Protein AF-A0A7K2Z5M2-F1 (afdb_monomer)

Sequence (139 aa):
MSHDTLDSPDFESGPSDEQDDDTPPGGSVLLFKQRESVDPDAETRTDPDPIENDDVDTVPVPVDPPGRERPTWNESVRGEQRRDVLPSWLRSREALREQARWVFDHYRHVFAFHAVRTPVYAGTLAVRSPLGAVRLVGR

Structure (mmCIF, N/CA/C/O backbone):
data_AF-A0A7K2Z5M2-F1
#
_entry.id   AF-A0A7K2Z5M2-F1
#
loop_
_atom_site.group_PDB
_atom_site.id
_atom_site.type_symbol
_atom_site.label_atom_id
_atom_site.label_alt_id
_atom_site.label_comp_id
_atom_site.label_asym_id
_atom_site.label_entity_id
_atom_site.label_seq_id
_atom_site.pdbx_PDB_ins_code
_atom_site.Cartn_x
_atom_site.Cartn_y
_atom_site.Cartn_z
_atom_site.occupancy
_atom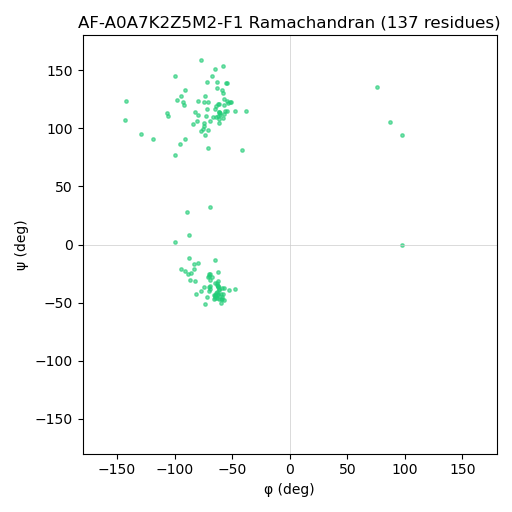_site.B_iso_or_equiv
_atom_site.auth_seq_id
_atom_site.auth_comp_id
_atom_site.auth_asym_id
_atom_site.auth_atom_id
_atom_site.pdbx_PDB_model_num
ATOM 1 N N . MET A 1 1 ? 62.192 2.610 44.977 1.00 40.16 1 MET A N 1
ATOM 2 C CA . MET A 1 1 ? 61.448 2.622 43.704 1.00 40.16 1 MET A CA 1
ATOM 3 C C . MET A 1 1 ? 60.025 3.001 44.044 1.00 40.16 1 MET A C 1
ATOM 5 O O . MET A 1 1 ? 59.295 2.184 44.584 1.00 40.16 1 MET A O 1
ATOM 9 N N . SER A 1 2 ? 59.730 4.285 43.874 1.00 48.00 2 SER A N 1
ATOM 10 C CA . SER A 1 2 ? 58.438 4.914 44.133 1.00 48.00 2 SER A CA 1
ATOM 11 C C . SER A 1 2 ? 57.620 4.864 42.845 1.00 48.00 2 SER A C 1
ATOM 13 O O . SER A 1 2 ? 58.161 5.206 41.799 1.00 48.00 2 SER A O 1
ATOM 15 N N . HIS A 1 3 ? 56.361 4.448 42.923 1.00 45.72 3 HIS A N 1
ATOM 16 C CA . HIS A 1 3 ? 55.355 4.686 41.886 1.00 45.72 3 HIS A CA 1
ATOM 17 C C . HIS A 1 3 ? 54.143 5.277 42.620 1.00 45.72 3 HIS A C 1
ATOM 19 O O . HIS A 1 3 ? 53.586 4.611 43.485 1.00 45.72 3 HIS A O 1
ATOM 25 N N . ASP A 1 4 ? 54.019 6.598 42.667 1.00 47.78 4 ASP A N 1
ATOM 26 C CA . ASP A 1 4 ? 53.426 7.520 41.684 1.00 47.78 4 ASP A CA 1
ATOM 27 C C . ASP A 1 4 ? 51.914 7.669 41.913 1.00 47.78 4 ASP A C 1
ATOM 29 O O . ASP A 1 4 ? 51.121 6.762 41.668 1.00 47.78 4 ASP A O 1
ATOM 33 N N . THR A 1 5 ? 51.575 8.830 42.467 1.00 51.78 5 THR A N 1
ATOM 34 C CA . THR A 1 5 ? 50.242 9.341 42.775 1.00 51.78 5 THR A CA 1
ATOM 35 C C . THR A 1 5 ? 49.948 10.411 41.731 1.00 51.78 5 THR A C 1
ATOM 37 O O . THR A 1 5 ? 50.569 11.469 41.786 1.00 51.78 5 THR A O 1
ATOM 40 N N . LEU A 1 6 ? 49.007 10.161 40.818 1.00 50.66 6 LEU A N 1
ATOM 41 C CA . LEU A 1 6 ? 48.405 11.158 39.920 1.00 50.66 6 LEU A CA 1
ATOM 42 C C . LEU A 1 6 ? 46.920 10.783 39.767 1.00 50.66 6 LEU A C 1
ATOM 44 O O . LEU A 1 6 ? 46.603 9.659 39.393 1.00 50.66 6 LEU A O 1
ATOM 48 N N . ASP A 1 7 ? 46.014 11.546 40.375 1.00 42.75 7 ASP A N 1
ATOM 49 C CA . ASP A 1 7 ? 45.348 12.744 39.827 1.00 42.75 7 ASP A CA 1
ATOM 50 C C . ASP A 1 7 ? 43.967 12.351 39.264 1.00 42.75 7 ASP A C 1
ATOM 52 O O . ASP A 1 7 ? 43.837 11.820 38.164 1.00 42.75 7 ASP A O 1
ATOM 56 N N . SER A 1 8 ? 42.935 12.495 40.101 1.00 46.34 8 SER A N 1
ATOM 57 C CA . SER A 1 8 ? 41.530 12.303 39.720 1.00 46.34 8 SER A CA 1
ATOM 58 C C . SER A 1 8 ? 40.960 13.660 39.311 1.00 46.34 8 SER A C 1
ATOM 60 O O . SER A 1 8 ? 41.006 14.567 40.138 1.00 46.34 8 SER A O 1
ATOM 62 N N . PRO A 1 9 ? 40.419 13.833 38.093 1.00 46.78 9 PRO A N 1
ATOM 63 C CA . PRO A 1 9 ? 39.778 15.088 37.735 1.00 46.78 9 PRO A CA 1
ATOM 64 C C . PRO A 1 9 ? 38.411 15.210 38.420 1.00 46.78 9 PRO A C 1
ATOM 66 O O . PRO A 1 9 ? 37.528 14.366 38.246 1.00 46.78 9 PRO A O 1
ATOM 69 N N . ASP A 1 10 ? 38.267 16.288 39.187 1.00 51.50 10 ASP A N 1
ATOM 70 C CA . ASP A 1 10 ? 37.031 16.774 39.791 1.00 51.50 10 ASP A CA 1
ATOM 71 C C . ASP A 1 10 ? 35.967 17.034 38.710 1.00 51.50 10 ASP A C 1
ATOM 73 O O . ASP A 1 10 ? 36.100 17.944 37.889 1.00 51.50 10 ASP A O 1
ATOM 77 N N . PHE A 1 11 ? 34.894 16.237 38.695 1.00 43.81 11 PHE A N 1
ATOM 78 C CA . PHE A 1 11 ? 33.725 16.518 37.861 1.00 43.81 11 PHE A CA 1
ATOM 79 C C . PHE A 1 11 ? 32.808 17.501 38.594 1.00 43.81 11 PHE A C 1
ATOM 81 O O . PHE A 1 11 ? 32.112 17.157 39.547 1.00 43.81 11 PHE A O 1
ATOM 88 N N . GLU A 1 12 ? 32.862 18.746 38.140 1.00 45.78 12 GLU A N 1
ATOM 89 C CA . GLU A 1 12 ? 32.060 19.881 38.581 1.00 45.78 12 GLU A CA 1
ATOM 90 C C . GLU A 1 12 ? 30.559 19.619 38.332 1.00 45.78 12 GLU A C 1
ATOM 92 O O . GLU A 1 12 ? 30.126 19.379 37.202 1.00 45.78 12 GLU A O 1
ATOM 97 N N . SER A 1 13 ? 29.750 19.648 39.395 1.00 53.47 13 SER A N 1
ATOM 98 C CA . SER A 1 13 ? 28.289 19.530 39.322 1.00 53.47 13 SER A CA 1
ATOM 99 C C . SER A 1 13 ? 27.672 20.797 38.717 1.00 53.47 13 SER A C 1
ATOM 101 O O . SER A 1 13 ? 27.481 21.795 39.414 1.00 53.47 13 SER A O 1
ATOM 103 N N . GLY A 1 14 ? 27.355 20.756 37.421 1.00 43.56 14 GLY A N 1
ATOM 104 C CA . GLY A 1 14 ? 26.533 21.755 36.728 1.00 43.56 14 GLY A CA 1
ATOM 105 C C . GLY A 1 14 ? 25.029 21.598 37.021 1.00 43.56 14 GLY A C 1
ATOM 106 O O . GLY A 1 14 ? 24.603 20.526 37.454 1.00 43.56 14 GLY A O 1
ATOM 107 N N . PRO A 1 15 ? 24.228 22.663 36.832 1.00 45.38 15 PRO A N 1
ATOM 108 C CA . PRO A 1 15 ? 22.886 22.789 37.396 1.00 45.38 15 PRO A CA 1
ATOM 109 C C . PRO A 1 15 ? 21.872 21.806 36.800 1.00 45.38 15 PRO A C 1
ATOM 111 O O . PRO A 1 15 ? 21.893 21.483 35.617 1.00 45.38 15 PRO A O 1
ATOM 114 N N . SER A 1 16 ? 20.967 21.368 37.672 1.00 55.16 16 SER A N 1
ATOM 115 C CA . SER A 1 16 ? 19.767 20.590 37.389 1.00 55.16 16 SER A CA 1
ATOM 116 C C . SER A 1 16 ? 18.810 21.361 36.477 1.00 55.16 16 SER A C 1
ATOM 118 O O . SER A 1 16 ? 18.112 22.257 36.954 1.00 55.16 16 SER A O 1
ATOM 120 N N . ASP A 1 17 ? 18.761 20.981 35.202 1.00 47.00 17 ASP A N 1
ATOM 121 C CA . ASP A 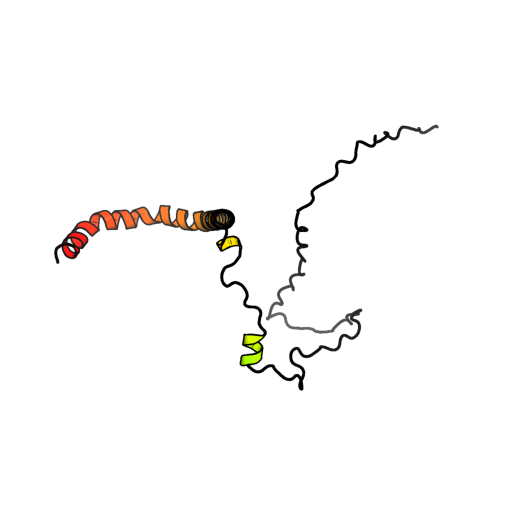1 17 ? 17.641 21.307 34.322 1.00 47.00 17 ASP A CA 1
ATOM 122 C C . ASP A 1 17 ? 16.619 20.167 34.375 1.00 47.00 17 ASP A C 1
ATOM 124 O O . ASP A 1 17 ? 16.905 18.997 34.114 1.00 47.00 17 ASP A O 1
ATOM 128 N N . GLU A 1 18 ? 15.426 20.549 34.799 1.00 48.12 18 GLU A N 1
ATOM 129 C CA . GLU A 1 18 ? 14.243 19.729 34.986 1.00 48.12 18 GLU A CA 1
ATOM 130 C C . GLU A 1 18 ? 13.314 19.900 33.768 1.00 48.12 18 GLU A C 1
ATOM 132 O O . GLU A 1 18 ? 13.192 21.015 33.262 1.00 48.12 18 GLU A O 1
ATOM 137 N N . GLN A 1 19 ? 12.626 18.809 33.382 1.00 49.56 19 GLN A N 1
ATOM 138 C CA . GLN A 1 19 ? 11.483 18.706 32.438 1.00 49.56 19 GLN A CA 1
ATOM 139 C C . GLN A 1 19 ? 11.799 18.809 30.925 1.00 49.56 19 GLN A C 1
ATOM 141 O O . GLN A 1 19 ? 12.580 19.643 30.492 1.00 49.56 19 GLN A O 1
ATOM 146 N N . ASP A 1 20 ? 11.268 17.981 30.016 1.00 44.75 20 ASP A N 1
ATOM 147 C CA . ASP A 1 20 ? 10.090 17.101 30.005 1.00 44.75 20 ASP A CA 1
ATOM 148 C C . ASP A 1 20 ? 10.418 15.792 29.255 1.00 44.75 20 ASP A C 1
ATOM 150 O O . ASP A 1 20 ? 10.803 15.823 28.084 1.00 44.75 20 ASP A O 1
ATOM 154 N N . ASP A 1 21 ? 10.237 14.636 29.900 1.00 50.19 21 ASP A N 1
ATOM 155 C CA . ASP A 1 21 ? 10.354 13.315 29.263 1.00 50.19 21 ASP A CA 1
ATOM 156 C C . ASP A 1 21 ? 8.958 12.768 28.931 1.00 50.19 21 ASP A C 1
ATOM 158 O O . ASP A 1 21 ? 8.413 11.914 29.627 1.00 50.19 21 ASP A O 1
ATOM 162 N N . ASP A 1 22 ? 8.363 13.296 27.860 1.00 56.06 22 ASP A N 1
ATOM 163 C CA . ASP A 1 22 ? 7.131 12.772 27.246 1.00 56.06 22 ASP A CA 1
ATOM 164 C C . ASP A 1 22 ? 7.454 11.700 26.174 1.00 56.06 22 ASP A C 1
ATOM 166 O O . ASP A 1 22 ? 6.726 11.502 25.195 1.00 56.06 22 ASP A O 1
ATOM 170 N N . THR A 1 23 ? 8.579 10.989 26.331 1.00 58.72 23 THR A N 1
ATOM 171 C CA . THR A 1 23 ? 8.945 9.853 25.480 1.00 58.72 23 THR A CA 1
ATOM 172 C C . THR A 1 23 ? 8.211 8.607 25.984 1.00 58.72 23 THR A C 1
ATOM 174 O O . THR A 1 23 ? 8.510 8.127 27.079 1.00 58.72 23 THR A O 1
ATOM 177 N N . PRO A 1 24 ? 7.269 8.008 25.225 1.00 59.12 24 PRO A N 1
ATOM 178 C CA . PRO A 1 24 ? 6.735 6.706 25.603 1.00 59.12 24 PRO A CA 1
ATOM 179 C C . PRO A 1 24 ? 7.911 5.723 25.693 1.00 59.12 24 PRO A C 1
ATOM 181 O O . PRO A 1 24 ? 8.720 5.684 24.760 1.00 59.12 24 PRO A O 1
ATOM 184 N N . PRO A 1 25 ? 8.044 4.952 26.791 1.00 58.09 25 PRO A N 1
ATOM 185 C CA . PRO A 1 25 ? 9.212 4.115 27.009 1.00 58.09 25 PRO A CA 1
ATOM 186 C C . PRO A 1 25 ? 9.411 3.217 25.794 1.00 58.09 25 PRO A C 1
ATOM 188 O O . PRO A 1 25 ? 8.503 2.479 25.398 1.00 58.09 25 PRO A O 1
ATOM 191 N N . GLY A 1 26 ? 10.591 3.341 25.178 1.00 54.12 26 GLY A N 1
ATOM 192 C CA . GLY A 1 26 ? 10.994 2.547 24.028 1.00 54.12 26 GLY A CA 1
ATOM 193 C C . GLY A 1 26 ? 10.698 1.081 24.311 1.00 54.12 26 GLY A C 1
ATOM 194 O O . GLY A 1 26 ? 11.234 0.502 25.256 1.00 54.12 26 GLY A O 1
ATOM 195 N N . GLY A 1 27 ? 9.773 0.509 23.539 1.00 66.44 27 GLY A N 1
ATOM 196 C CA . GLY A 1 27 ? 9.312 -0.855 23.745 1.00 66.44 27 GLY A CA 1
ATOM 197 C C . GLY A 1 27 ? 10.491 -1.823 23.746 1.00 66.44 27 GLY A C 1
ATOM 198 O O . GLY A 1 27 ? 11.261 -1.881 22.789 1.00 66.44 27 GLY A O 1
ATOM 199 N N . SER A 1 28 ? 10.622 -2.588 24.828 1.00 62.47 28 SER A N 1
ATOM 200 C CA . SER A 1 28 ? 11.554 -3.709 24.918 1.00 62.47 28 SER A CA 1
ATOM 201 C C . SER A 1 28 ? 11.177 -4.754 23.866 1.00 62.47 28 SER A C 1
ATOM 203 O O . SER A 1 28 ? 10.126 -5.395 23.954 1.00 62.47 28 SER A O 1
ATOM 205 N N . VAL A 1 29 ? 12.018 -4.904 22.840 1.00 69.31 29 VAL A N 1
ATOM 206 C CA . VAL A 1 29 ? 11.873 -5.975 21.852 1.00 69.31 29 VAL A CA 1
ATOM 207 C C . VAL A 1 29 ? 12.338 -7.266 22.512 1.00 69.31 29 VAL A C 1
ATOM 209 O O . VAL A 1 29 ? 13.535 -7.536 22.607 1.00 69.31 29 VAL A O 1
ATOM 212 N N . LEU A 1 30 ? 11.382 -8.066 22.983 1.00 74.62 30 LEU A N 1
ATOM 213 C CA . LEU A 1 30 ? 11.665 -9.411 23.469 1.00 74.62 30 LEU A CA 1
ATOM 214 C C . LEU A 1 30 ? 12.124 -10.267 22.286 1.00 74.62 30 LEU A C 1
ATOM 216 O O . LEU A 1 30 ? 11.348 -10.586 21.383 1.00 74.62 30 LEU A O 1
ATOM 220 N N . LEU A 1 31 ? 13.410 -10.616 22.285 1.00 65.75 31 LEU A N 1
ATOM 221 C CA . LEU A 1 31 ? 13.988 -11.509 21.295 1.00 65.75 31 LEU A CA 1
ATOM 222 C C . LEU A 1 31 ? 13.518 -12.934 21.608 1.00 65.75 31 LEU A C 1
ATOM 224 O O . LEU A 1 31 ? 14.097 -13.632 22.441 1.00 65.75 31 LEU A O 1
ATOM 228 N N . PHE A 1 32 ? 12.435 -13.369 20.970 1.00 66.44 32 PHE A N 1
ATOM 229 C CA . PHE A 1 32 ? 12.029 -14.766 21.045 1.00 66.44 32 PHE A CA 1
ATOM 230 C C . PHE A 1 32 ? 13.141 -15.616 20.431 1.00 66.44 32 PHE A C 1
ATOM 232 O O . PHE A 1 32 ? 13.491 -15.430 19.263 1.00 66.44 32 PHE A O 1
ATOM 239 N N . LYS A 1 33 ? 13.712 -16.539 21.216 1.00 67.12 33 LYS A N 1
ATOM 240 C CA . LYS A 1 33 ? 14.680 -17.513 20.706 1.00 67.12 33 LYS A CA 1
ATOM 241 C C . LYS A 1 33 ? 13.985 -18.297 19.598 1.00 67.12 33 LYS A C 1
ATOM 243 O O . LYS A 1 33 ? 13.056 -19.060 19.861 1.00 67.12 33 LYS A O 1
ATOM 248 N N . GLN A 1 34 ? 14.403 -18.047 18.360 1.00 59.62 34 GLN A N 1
ATOM 249 C CA . GLN A 1 34 ? 13.916 -18.758 17.191 1.00 59.62 34 GLN A CA 1
ATOM 250 C C . GLN A 1 34 ? 14.122 -20.248 17.463 1.00 59.62 34 GLN A C 1
ATOM 252 O O . GLN A 1 34 ? 15.255 -20.687 17.660 1.00 59.62 34 GLN A O 1
ATOM 257 N N . ARG A 1 35 ? 13.023 -21.009 17.568 1.00 60.25 35 ARG A N 1
ATOM 258 C CA . ARG A 1 35 ? 13.118 -22.469 17.605 1.00 60.25 35 ARG A CA 1
ATOM 259 C C . ARG A 1 35 ? 13.848 -22.870 16.335 1.00 60.25 35 ARG A C 1
ATOM 261 O O . ARG A 1 35 ? 13.406 -22.519 15.241 1.00 60.25 35 ARG A O 1
ATOM 268 N N . GLU A 1 36 ? 14.984 -23.528 16.513 1.00 65.00 36 GLU A N 1
ATOM 269 C CA . GLU A 1 36 ? 15.718 -24.146 15.424 1.00 65.00 36 GLU A CA 1
ATOM 270 C C . GLU A 1 36 ? 14.726 -25.029 14.666 1.00 65.00 36 GLU A C 1
ATOM 272 O O . GLU A 1 36 ? 13.989 -25.814 15.270 1.00 65.00 36 GLU A O 1
ATOM 277 N N . SER A 1 37 ? 14.578 -24.773 13.367 1.00 56.16 37 SER A N 1
ATOM 278 C CA . SER A 1 37 ? 13.628 -25.499 12.535 1.00 56.16 37 SER A CA 1
ATOM 279 C C . SER A 1 37 ? 14.007 -26.973 12.569 1.00 56.16 37 SER A C 1
ATOM 281 O O . SER A 1 37 ? 15.076 -27.337 12.086 1.00 56.16 37 SER A O 1
ATOM 283 N N . VAL A 1 38 ? 13.144 -27.795 13.160 1.00 58.75 38 VAL A N 1
ATOM 284 C CA . VAL A 1 38 ? 13.299 -29.248 13.165 1.00 58.75 38 VAL A CA 1
ATOM 285 C C . VAL A 1 38 ? 13.201 -29.724 11.718 1.00 58.75 38 VAL A C 1
ATOM 287 O O . VAL A 1 38 ? 12.183 -29.494 11.064 1.00 58.75 38 VAL A O 1
ATOM 290 N N . ASP A 1 39 ? 14.272 -30.342 11.225 1.00 63.75 39 ASP A N 1
ATOM 291 C CA . ASP A 1 39 ? 14.275 -31.056 9.951 1.00 63.75 39 ASP A CA 1
ATOM 292 C C . ASP A 1 39 ? 13.327 -32.265 10.082 1.00 63.75 39 ASP A C 1
ATOM 294 O O . ASP A 1 39 ? 13.562 -33.120 10.942 1.00 63.75 39 ASP A O 1
ATOM 298 N N . PRO A 1 40 ? 12.227 -32.333 9.309 1.00 58.00 40 PRO A N 1
ATOM 299 C CA . PRO A 1 40 ? 11.247 -33.411 9.427 1.00 58.00 40 PRO A CA 1
ATOM 300 C C . PRO A 1 40 ? 11.806 -34.792 9.054 1.00 58.00 40 PRO A C 1
ATOM 302 O O . PRO A 1 40 ? 11.167 -35.789 9.386 1.00 58.00 40 PRO A O 1
ATOM 305 N N . ASP A 1 41 ? 12.981 -34.856 8.417 1.00 55.91 41 ASP A N 1
ATOM 306 C CA . ASP A 1 41 ? 13.620 -36.104 7.989 1.00 55.91 41 ASP A CA 1
ATOM 307 C C . ASP A 1 41 ? 14.733 -36.576 8.951 1.00 55.91 41 ASP A C 1
ATOM 309 O O . ASP A 1 41 ? 15.377 -37.603 8.719 1.00 55.91 41 ASP A O 1
ATOM 313 N N . ALA A 1 42 ? 14.971 -35.859 10.058 1.00 59.53 42 ALA A N 1
ATOM 314 C CA . ALA A 1 42 ? 15.946 -36.261 11.066 1.00 59.53 42 ALA A CA 1
ATOM 315 C C . ALA A 1 42 ? 15.413 -37.437 11.907 1.00 59.53 42 ALA A C 1
ATOM 317 O O . ALA A 1 42 ? 14.600 -37.270 12.821 1.00 59.53 42 ALA A O 1
ATOM 318 N N . GLU A 1 43 ? 15.896 -38.648 11.611 1.00 52.28 43 GLU A N 1
ATOM 319 C CA . GLU A 1 43 ? 15.574 -39.851 12.378 1.00 52.28 43 GLU A CA 1
ATOM 320 C C . GLU A 1 43 ? 15.936 -39.669 13.860 1.00 52.28 43 GLU A C 1
ATOM 322 O O . GLU A 1 43 ? 17.089 -39.497 14.264 1.00 52.28 43 GLU A O 1
ATOM 327 N N . THR A 1 44 ? 14.892 -39.682 14.678 1.00 49.91 44 THR A N 1
ATOM 328 C CA . THR A 1 44 ? 14.929 -39.395 16.104 1.00 49.91 44 THR A CA 1
ATOM 329 C C . THR A 1 44 ? 15.548 -40.567 16.867 1.00 49.91 44 THR A C 1
ATOM 331 O O . THR A 1 44 ? 14.896 -41.584 17.098 1.00 49.91 44 THR A O 1
ATOM 334 N N . ARG A 1 45 ? 16.798 -40.423 17.319 1.00 52.06 45 ARG A N 1
ATOM 335 C CA . ARG A 1 45 ? 17.330 -41.225 18.430 1.00 52.06 45 ARG A CA 1
ATOM 336 C C . ARG A 1 45 ? 17.164 -40.430 19.721 1.00 52.06 45 ARG A C 1
ATOM 338 O O . ARG A 1 45 ? 18.056 -39.693 20.122 1.00 52.06 45 ARG A O 1
ATOM 345 N N . THR A 1 46 ? 15.994 -40.559 20.337 1.00 45.75 46 THR A N 1
ATOM 346 C CA . THR A 1 46 ? 15.711 -39.995 21.659 1.00 45.75 46 THR A CA 1
ATOM 347 C C . THR A 1 46 ? 16.291 -40.914 22.724 1.00 45.75 46 THR A C 1
ATOM 349 O O . THR A 1 46 ? 15.731 -41.971 22.994 1.00 45.75 46 THR A O 1
ATOM 352 N N . ASP A 1 47 ? 17.392 -40.498 23.338 1.00 55.28 47 ASP A N 1
ATOM 353 C CA . ASP A 1 47 ? 17.533 -40.673 24.781 1.00 55.28 47 ASP A CA 1
ATOM 354 C C . ASP A 1 47 ? 17.344 -39.267 25.366 1.00 55.28 47 ASP A C 1
ATOM 356 O O . ASP A 1 47 ? 18.110 -38.368 25.008 1.00 55.28 47 ASP A O 1
ATOM 360 N N . PRO A 1 48 ? 16.267 -38.993 26.120 1.00 56.88 48 PRO A N 1
ATOM 361 C CA . PRO A 1 48 ? 16.061 -37.672 26.675 1.00 56.88 48 PRO A CA 1
ATOM 362 C C . PRO A 1 48 ? 16.946 -37.531 27.914 1.00 56.88 48 PRO A C 1
ATOM 364 O O . PRO A 1 48 ? 16.689 -38.161 28.941 1.00 56.88 48 PRO A O 1
ATOM 367 N N . ASP A 1 49 ? 17.970 -36.681 27.827 1.00 55.88 49 ASP A N 1
ATOM 368 C CA . ASP A 1 49 ? 18.619 -36.144 29.021 1.00 55.88 49 ASP A CA 1
ATOM 369 C C . ASP A 1 49 ? 17.550 -35.471 29.909 1.00 55.88 49 ASP A C 1
ATOM 371 O O . ASP A 1 49 ? 16.659 -34.791 29.379 1.00 55.88 49 ASP A O 1
ATOM 375 N N . PRO A 1 50 ? 17.592 -35.638 31.245 1.00 55.38 50 PRO A N 1
ATOM 376 C CA . PRO A 1 50 ? 16.641 -34.988 32.133 1.00 55.38 50 PRO A CA 1
ATOM 377 C C . PRO A 1 50 ? 16.820 -33.473 32.038 1.00 55.38 50 PRO A C 1
ATOM 379 O O . PRO A 1 50 ? 17.824 -32.917 32.481 1.00 55.38 50 PRO A O 1
ATOM 382 N N . ILE A 1 51 ? 15.839 -32.802 31.442 1.00 58.09 51 ILE A N 1
ATOM 383 C CA . ILE A 1 51 ? 15.722 -31.351 31.505 1.00 58.09 51 ILE A CA 1
ATOM 384 C C . ILE A 1 51 ? 15.343 -31.024 32.950 1.00 58.09 51 ILE A C 1
ATOM 386 O O . ILE A 1 51 ? 14.218 -31.289 33.375 1.00 58.09 51 ILE A O 1
ATOM 390 N N . GLU A 1 52 ? 16.292 -30.485 33.714 1.00 54.03 52 GLU A N 1
ATOM 391 C CA . GLU A 1 52 ? 16.021 -29.847 35.001 1.00 54.03 52 GLU A CA 1
ATOM 392 C C . GLU A 1 52 ? 15.298 -28.528 34.709 1.00 54.03 52 GLU A C 1
ATOM 394 O O . GLU A 1 52 ? 15.889 -27.464 34.537 1.00 54.03 52 GLU A O 1
ATOM 399 N N . ASN A 1 53 ? 13.987 -28.644 34.519 1.00 53.31 53 ASN A N 1
ATOM 400 C CA . ASN A 1 53 ? 13.082 -27.517 34.530 1.00 53.31 53 ASN A CA 1
ATOM 401 C C . ASN A 1 53 ? 12.956 -27.058 35.986 1.00 53.31 53 ASN A C 1
ATOM 403 O O . ASN A 1 53 ? 12.269 -27.706 36.772 1.00 53.31 53 ASN A O 1
ATOM 407 N N . ASP A 1 54 ? 13.499 -25.886 36.312 1.00 54.00 54 ASP A N 1
ATOM 408 C CA . ASP A 1 54 ? 13.014 -25.056 37.431 1.00 54.00 54 ASP A CA 1
ATOM 409 C C . ASP A 1 54 ? 11.612 -24.470 37.115 1.00 54.00 54 ASP A C 1
ATOM 411 O O . ASP A 1 54 ? 11.240 -23.370 37.534 1.00 54.00 54 ASP A O 1
ATOM 415 N N . ASP A 1 55 ? 10.803 -25.213 36.353 1.00 58.28 55 ASP A N 1
ATOM 416 C CA . ASP A 1 55 ? 9.397 -24.934 36.151 1.00 58.28 55 ASP A CA 1
ATOM 417 C C . ASP A 1 55 ? 8.692 -25.393 37.418 1.00 58.28 55 ASP A C 1
ATOM 419 O O . ASP A 1 55 ? 8.389 -26.570 37.607 1.00 58.28 55 ASP A O 1
ATOM 423 N N . VAL A 1 56 ? 8.426 -24.435 38.301 1.00 61.53 56 VAL A N 1
ATOM 424 C CA . VAL A 1 56 ? 7.349 -24.534 39.286 1.00 61.53 56 VAL A CA 1
ATOM 425 C C . VAL A 1 56 ? 6.174 -25.220 38.593 1.00 61.53 56 VAL A C 1
ATOM 427 O O . VAL A 1 56 ? 5.673 -24.649 37.623 1.00 61.53 56 VAL A O 1
ATOM 430 N N . ASP A 1 57 ? 5.806 -26.427 39.048 1.00 58.16 57 ASP A N 1
ATOM 431 C CA . ASP A 1 57 ? 4.770 -27.318 38.501 1.00 58.16 57 ASP A CA 1
ATOM 432 C C . ASP A 1 57 ? 3.508 -26.541 38.087 1.00 58.16 57 ASP A C 1
ATOM 434 O O . ASP A 1 57 ? 2.517 -26.433 38.817 1.00 58.16 57 ASP A O 1
ATOM 438 N N . THR A 1 58 ? 3.540 -25.944 36.899 1.00 69.56 58 THR A N 1
ATOM 439 C CA . THR A 1 58 ? 2.455 -25.115 36.401 1.00 69.56 58 THR A CA 1
ATOM 440 C C . THR A 1 58 ? 1.569 -26.059 35.634 1.00 69.56 58 THR A C 1
ATOM 442 O O . THR A 1 58 ? 1.767 -26.326 34.449 1.00 69.56 58 THR A O 1
ATOM 445 N N . VAL A 1 59 ? 0.600 -26.615 36.357 1.00 80.44 59 VAL A N 1
ATOM 446 C CA . VAL A 1 59 ? -0.454 -27.437 35.773 1.00 80.44 59 VAL A CA 1
ATOM 447 C C . VAL A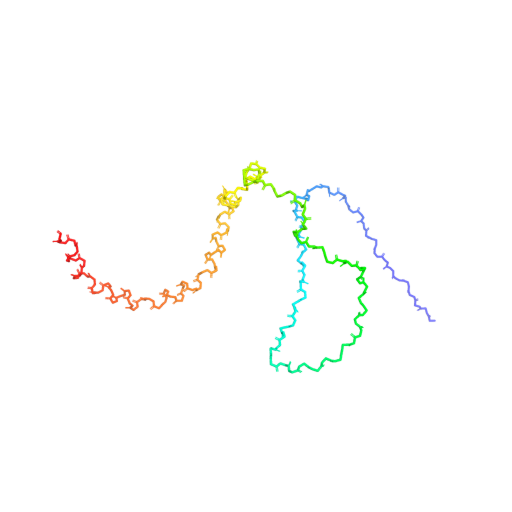 1 59 ? -1.066 -26.656 34.599 1.00 80.44 59 VAL A C 1
ATOM 449 O O . VAL A 1 59 ? -1.525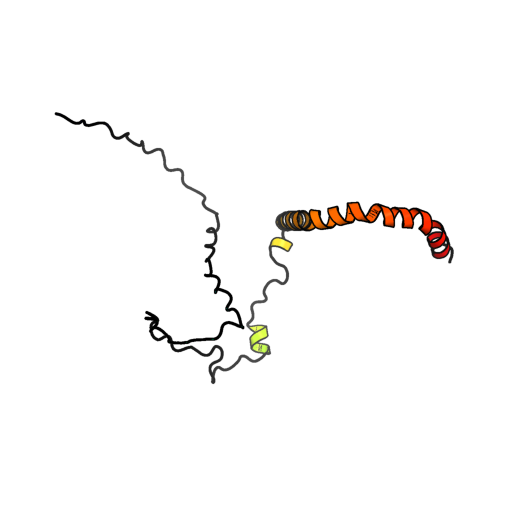 -25.527 34.804 1.00 80.44 59 VAL A O 1
ATOM 452 N N . PRO A 1 60 ? -1.074 -27.205 33.369 1.00 77.12 60 PRO A N 1
ATOM 453 C CA . PRO A 1 60 ? -1.603 -26.505 32.207 1.00 77.12 60 PRO A CA 1
ATOM 454 C C . PRO A 1 60 ? -3.088 -26.199 32.418 1.00 77.12 60 PRO A C 1
ATOM 456 O O . PRO A 1 60 ? -3.921 -27.101 32.509 1.00 77.12 60 PRO A O 1
ATOM 459 N N . VAL A 1 61 ? -3.421 -24.911 32.513 1.00 84.25 61 VAL A N 1
ATOM 460 C CA . VAL A 1 61 ? -4.797 -24.442 32.699 1.00 84.25 61 VAL A CA 1
ATOM 461 C C . VAL A 1 61 ? -5.527 -24.476 31.351 1.00 84.25 61 VAL A C 1
ATOM 463 O O . VAL A 1 61 ? -5.076 -23.825 30.404 1.00 84.25 61 VAL A O 1
ATOM 466 N N . PRO A 1 62 ? -6.666 -25.184 31.230 1.00 83.88 62 PRO A N 1
ATOM 467 C CA . PRO A 1 62 ? -7.486 -25.137 30.024 1.00 83.88 62 PRO A CA 1
ATOM 468 C C . PRO A 1 62 ? -7.962 -23.708 29.727 1.00 83.88 62 PRO A C 1
ATOM 470 O O . PRO A 1 62 ? -8.488 -23.034 30.613 1.00 83.88 62 PRO A O 1
ATOM 473 N N . VAL A 1 63 ? -7.823 -23.263 28.472 1.00 83.69 63 VAL A N 1
ATOM 474 C CA . VAL A 1 63 ? -8.290 -21.936 28.010 1.00 83.69 63 VAL A CA 1
ATOM 475 C C . VAL A 1 63 ? -9.800 -21.778 28.232 1.00 83.69 63 VAL A C 1
ATOM 477 O O . VAL A 1 63 ? -10.256 -20.721 28.669 1.00 83.69 63 VAL A O 1
ATOM 480 N N . ASP A 1 64 ? -10.542 -22.868 28.022 1.00 82.38 64 ASP A N 1
ATOM 481 C CA . ASP A 1 64 ?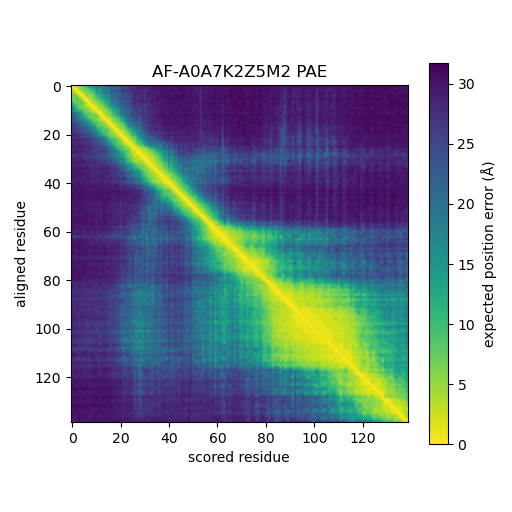 -11.980 -22.979 28.261 1.00 82.38 64 ASP A CA 1
AT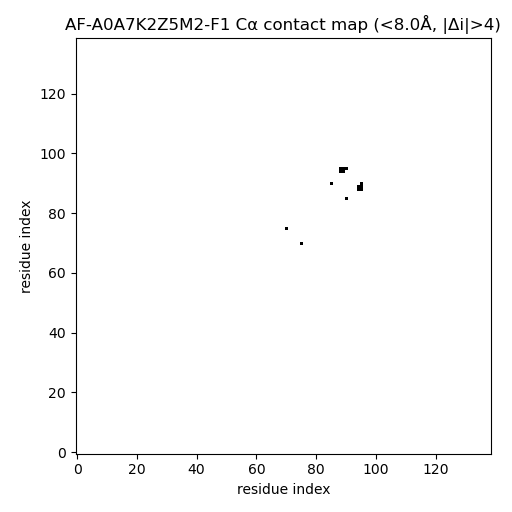OM 482 C C . ASP A 1 64 ? -12.259 -24.071 29.316 1.00 82.38 64 ASP A C 1
ATOM 484 O O . ASP A 1 64 ? -12.407 -25.247 28.970 1.00 82.38 64 ASP A O 1
ATOM 488 N N . PRO A 1 65 ? -12.313 -23.727 30.618 1.00 83.44 65 PRO A N 1
ATOM 489 C CA . PRO A 1 65 ? -12.665 -24.684 31.659 1.00 83.44 65 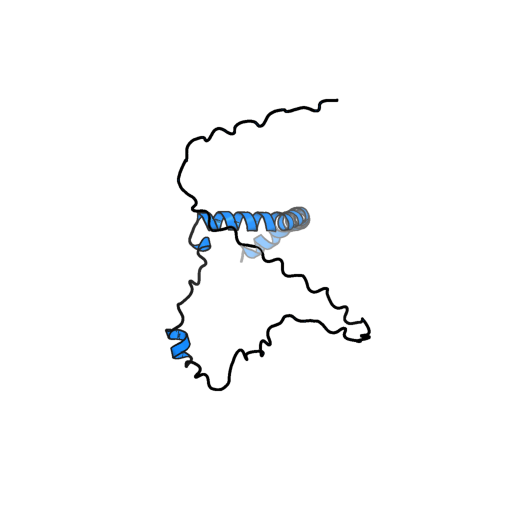PRO A CA 1
ATOM 490 C C . PRO A 1 65 ? -14.167 -25.026 31.605 1.00 83.44 65 PRO A C 1
ATOM 492 O O . PRO A 1 65 ? -15.000 -24.130 31.414 1.00 83.44 65 PRO A O 1
ATOM 495 N N . PRO A 1 66 ? -14.551 -26.300 31.805 1.00 79.94 66 PRO A N 1
ATOM 496 C CA . PRO A 1 66 ? -15.956 -26.689 31.871 1.00 79.94 66 PRO A CA 1
ATOM 497 C C . PRO A 1 66 ? -16.636 -26.017 33.075 1.00 79.94 66 PRO A C 1
ATOM 499 O O . PRO A 1 66 ? -16.085 -25.995 34.172 1.00 79.94 66 PRO A O 1
ATOM 502 N N . GLY A 1 67 ? -17.836 -25.465 32.874 1.00 78.62 67 GLY A N 1
ATOM 503 C CA . GLY A 1 67 ? -18.624 -24.831 33.940 1.00 78.62 67 GLY A CA 1
ATOM 504 C C . GLY A 1 67 ? -18.515 -23.306 34.037 1.00 78.62 67 GLY A C 1
ATOM 505 O O . GLY A 1 67 ? -19.208 -22.718 34.863 1.00 78.62 67 GLY A O 1
ATOM 506 N N . ARG A 1 68 ? -17.724 -22.633 33.187 1.00 74.56 68 ARG A N 1
ATOM 507 C CA . ARG A 1 68 ? -17.905 -21.184 32.988 1.00 74.56 68 ARG A CA 1
ATOM 508 C C . ARG A 1 68 ? -19.193 -20.937 32.211 1.00 74.56 68 ARG A C 1
ATOM 510 O O . ARG A 1 68 ? -19.343 -21.417 31.087 1.00 74.56 68 ARG A O 1
ATOM 517 N N . GLU A 1 69 ? -20.093 -20.150 32.789 1.00 77.88 69 GLU A N 1
ATOM 518 C CA . GLU A 1 69 ? -21.216 -19.574 32.055 1.00 77.88 69 GLU A CA 1
ATOM 519 C C . GLU A 1 69 ? -20.649 -18.701 30.930 1.00 77.88 69 GLU A C 1
ATOM 521 O O . GLU A 1 69 ? -19.987 -17.689 31.171 1.00 77.88 69 GLU A O 1
ATOM 526 N N . ARG A 1 70 ? -20.835 -19.139 29.680 1.00 74.06 70 ARG A N 1
ATOM 527 C CA . ARG A 1 70 ? -20.497 -18.312 28.524 1.00 74.06 70 ARG A CA 1
ATOM 528 C C . ARG A 1 70 ? -21.555 -17.214 28.423 1.00 74.06 70 ARG A C 1
ATOM 530 O O . ARG A 1 70 ? -22.738 -17.560 28.381 1.00 74.06 70 ARG A O 1
ATOM 537 N N . PRO A 1 71 ? -21.160 -15.933 28.337 1.00 79.69 71 PRO A N 1
ATOM 538 C CA . PRO A 1 71 ? -22.113 -14.875 28.056 1.00 79.69 71 PRO A CA 1
ATOM 539 C C . PRO A 1 71 ? -22.868 -15.213 26.772 1.00 79.69 71 PRO A C 1
ATOM 541 O O . PRO A 1 71 ? -22.299 -15.719 25.798 1.00 79.69 71 PRO A O 1
ATOM 544 N N . THR A 1 72 ? -24.171 -14.960 26.781 1.00 82.06 72 THR A N 1
ATOM 545 C CA . THR A 1 72 ? -24.985 -15.061 25.571 1.00 82.06 72 THR A CA 1
ATOM 546 C C . THR A 1 72 ? -24.421 -14.117 24.508 1.00 82.06 72 THR A C 1
ATOM 548 O O . THR A 1 72 ? -23.835 -13.086 24.834 1.00 82.06 72 THR A O 1
ATOM 551 N N . TRP A 1 73 ? -24.632 -14.411 23.219 1.00 77.94 73 TRP A N 1
ATOM 552 C CA . TRP A 1 73 ? -24.173 -13.537 22.124 1.00 77.94 73 TRP A CA 1
ATOM 553 C C . TRP A 1 73 ? -24.531 -12.056 22.355 1.00 77.94 73 TRP A C 1
ATOM 555 O O . TRP A 1 73 ? -23.736 -11.157 22.092 1.00 77.94 73 TRP A O 1
ATOM 565 N N . ASN A 1 74 ? -25.717 -11.803 22.915 1.00 80.62 74 ASN A N 1
ATOM 566 C CA . ASN A 1 74 ? -26.191 -10.459 23.228 1.00 80.62 74 ASN A CA 1
ATOM 567 C C . ASN A 1 74 ? -25.421 -9.803 24.387 1.00 80.62 74 ASN A C 1
ATOM 569 O O . ASN A 1 74 ? -25.188 -8.598 24.341 1.00 80.62 74 ASN A O 1
ATOM 573 N N . GLU A 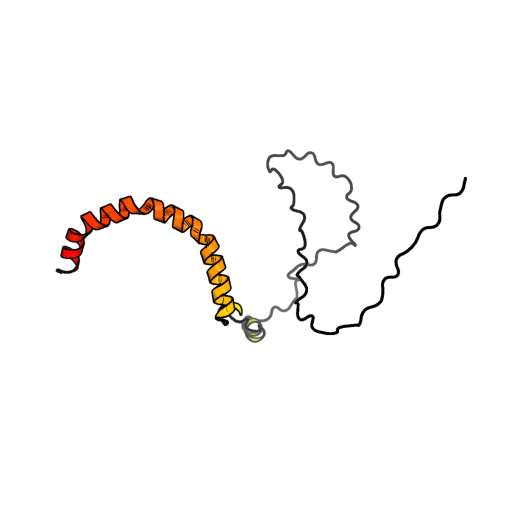1 75 ? -25.030 -10.564 25.410 1.00 80.88 75 GLU A N 1
ATOM 574 C CA . GLU A 1 75 ? -24.191 -10.088 26.518 1.00 80.88 75 GLU A CA 1
ATOM 575 C C . GLU A 1 75 ? -22.760 -9.822 26.055 1.00 80.88 75 GLU A C 1
ATOM 577 O O . GLU A 1 75 ? -22.205 -8.782 26.401 1.00 80.88 75 GLU A O 1
ATOM 582 N N . SER A 1 76 ? -22.205 -10.680 25.191 1.00 74.81 76 SER A N 1
ATOM 583 C CA . SER A 1 76 ? -20.901 -10.448 24.563 1.00 74.81 76 SER A CA 1
ATOM 584 C C . SER A 1 76 ? -20.903 -9.150 23.753 1.00 74.81 76 SER A C 1
ATOM 586 O O . SER A 1 76 ? -20.069 -8.284 23.972 1.00 74.81 76 SER A O 1
ATOM 588 N N . VAL A 1 77 ? -21.891 -8.946 22.876 1.00 77.25 77 VAL A N 1
ATOM 589 C CA . VAL A 1 77 ? -21.953 -7.751 22.012 1.00 77.25 77 VAL A CA 1
ATOM 590 C C . VAL A 1 77 ? -22.248 -6.460 22.791 1.00 77.25 77 VAL A C 1
ATOM 592 O O . VAL A 1 77 ? -21.827 -5.383 22.366 1.00 77.25 77 VAL A O 1
ATOM 595 N N . ARG A 1 78 ? -22.986 -6.532 23.906 1.00 76.31 78 ARG A N 1
ATOM 596 C CA . ARG A 1 78 ? -23.300 -5.358 24.743 1.00 76.31 78 ARG A CA 1
ATOM 597 C C . ARG A 1 78 ? -22.176 -4.993 25.712 1.00 76.31 78 ARG A C 1
ATOM 599 O O . ARG A 1 78 ? -22.046 -3.814 26.029 1.00 76.31 78 ARG A O 1
ATOM 606 N N . GLY A 1 79 ? -21.413 -5.976 26.188 1.00 71.00 79 GLY A N 1
ATOM 607 C CA . GLY A 1 79 ? -20.284 -5.769 27.097 1.00 71.00 79 GLY A CA 1
ATOM 608 C C . GLY A 1 79 ? -18.982 -5.387 26.391 1.00 71.00 79 GLY A C 1
ATOM 609 O O . GLY A 1 79 ? -18.103 -4.797 27.016 1.00 71.00 79 GLY A O 1
ATOM 610 N N . GLU A 1 80 ? -18.855 -5.687 25.095 1.00 72.88 80 GLU A N 1
ATOM 611 C CA . GLU A 1 80 ? -17.647 -5.392 24.328 1.00 72.88 80 GLU A CA 1
ATOM 612 C C . GLU A 1 80 ? -17.514 -3.882 24.074 1.00 72.88 80 GLU A C 1
ATOM 614 O O . GLU A 1 80 ? -18.321 -3.266 23.366 1.00 72.88 80 GLU A O 1
ATOM 619 N N . GLN A 1 81 ? -16.459 -3.272 24.621 1.00 76.25 81 GLN A N 1
ATOM 620 C CA . GLN A 1 81 ? -16.070 -1.923 24.226 1.00 76.25 81 GLN A CA 1
ATOM 621 C C . GLN A 1 81 ? -15.715 -1.946 22.742 1.00 76.25 81 GLN A C 1
ATOM 623 O O . GLN A 1 81 ? -14.748 -2.581 22.318 1.00 76.25 81 GLN A O 1
ATOM 628 N N . ARG A 1 82 ? -16.523 -1.254 21.936 1.00 77.56 82 ARG A N 1
ATOM 629 C CA . ARG A 1 82 ? -16.300 -1.154 20.497 1.00 77.56 82 ARG A CA 1
ATOM 630 C C . ARG A 1 82 ? -14.959 -0.480 20.264 1.00 77.56 82 ARG A C 1
ATOM 632 O O . ARG A 1 82 ? -14.819 0.722 20.474 1.00 77.56 82 ARG A O 1
ATOM 639 N N . ARG A 1 83 ? -13.981 -1.268 19.822 1.00 79.69 83 ARG A N 1
ATOM 640 C CA . ARG A 1 83 ? -12.724 -0.724 19.327 1.00 79.69 83 ARG A CA 1
ATOM 641 C C . ARG A 1 83 ? -13.016 0.114 18.099 1.00 79.69 83 ARG A C 1
ATOM 643 O O . ARG A 1 83 ? -13.846 -0.238 17.259 1.00 79.69 83 ARG A O 1
ATOM 650 N N . ASP A 1 84 ? -12.318 1.230 18.021 1.00 84.56 84 ASP A N 1
ATOM 651 C CA . ASP A 1 84 ? -12.387 2.091 16.864 1.00 84.56 84 ASP A CA 1
ATOM 652 C C . ASP A 1 84 ? -12.010 1.320 15.598 1.00 84.56 84 ASP A C 1
ATOM 654 O O . ASP A 1 84 ? -10.943 0.717 15.511 1.00 84.56 84 ASP A O 1
ATOM 658 N N . VAL A 1 85 ? -12.907 1.350 14.607 1.00 86.81 85 VAL A N 1
ATOM 659 C CA . VAL A 1 85 ? -12.705 0.672 13.315 1.00 86.81 85 VAL A CA 1
ATOM 660 C C . VAL A 1 85 ? -11.532 1.291 12.559 1.00 86.81 85 VAL A C 1
ATOM 662 O O . VAL A 1 85 ? -10.820 0.609 11.826 1.00 86.81 85 VAL A O 1
ATOM 665 N N . LEU A 1 86 ? -11.340 2.601 12.734 1.00 89.25 86 LEU A N 1
ATOM 666 C CA . LEU A 1 86 ? -10.252 3.335 12.113 1.00 89.25 86 LEU A CA 1
ATOM 667 C C . LEU A 1 86 ? -9.106 3.476 13.114 1.00 89.25 86 LEU A C 1
ATOM 669 O O . LEU A 1 86 ? -9.319 4.036 14.193 1.00 89.25 86 LEU A O 1
ATOM 673 N N . PRO A 1 87 ? -7.891 3.034 12.759 1.00 87.38 87 PRO A N 1
ATOM 674 C CA . PRO A 1 87 ? -6.739 3.240 13.616 1.00 87.38 87 PRO A CA 1
ATOM 675 C C . PRO A 1 87 ? -6.432 4.740 13.747 1.00 87.38 87 PRO A C 1
ATOM 677 O O . PRO A 1 87 ? -6.708 5.535 12.844 1.00 87.38 87 PRO A O 1
ATOM 680 N N . SER A 1 88 ? -5.849 5.142 14.877 1.00 86.62 88 SER A N 1
ATOM 681 C CA . SER A 1 88 ? -5.584 6.551 15.213 1.00 86.62 88 SER A CA 1
ATOM 682 C C . SER A 1 88 ? -4.726 7.274 14.167 1.00 86.62 88 SER A C 1
ATOM 684 O O . SER A 1 88 ? -5.018 8.422 13.827 1.00 86.62 88 SER A O 1
ATOM 686 N N . TRP A 1 89 ? -3.737 6.591 13.581 1.00 86.94 89 TRP A N 1
ATOM 687 C CA . TRP A 1 89 ? -2.885 7.142 12.520 1.00 86.94 89 TRP A CA 1
ATOM 688 C C . TRP A 1 89 ? -3.661 7.508 11.247 1.00 86.94 89 TRP A C 1
ATOM 690 O O . TRP A 1 89 ? -3.240 8.386 10.503 1.00 86.94 89 TRP A O 1
ATOM 700 N N . LEU A 1 90 ? -4.824 6.892 11.010 1.00 90.62 90 LEU A N 1
ATOM 701 C CA . LEU A 1 90 ? -5.662 7.181 9.847 1.00 90.62 90 LEU A CA 1
ATOM 702 C C . LEU A 1 90 ? -6.563 8.408 10.065 1.00 90.62 90 LEU A C 1
ATOM 704 O O . LEU A 1 90 ? -7.076 8.984 9.107 1.00 90.62 90 LEU A O 1
ATOM 708 N N . ARG A 1 91 ? -6.751 8.832 11.322 1.00 90.44 91 ARG A N 1
ATOM 709 C CA . ARG A 1 91 ? -7.524 10.033 11.683 1.00 90.44 91 ARG A CA 1
ATOM 710 C C . ARG A 1 91 ? -6.689 11.310 11.633 1.00 90.44 91 ARG A C 1
ATOM 712 O O . ARG A 1 91 ? -7.248 12.389 11.450 1.00 90.44 91 ARG A O 1
ATOM 719 N N . SER A 1 92 ? -5.369 11.194 11.775 1.00 92.06 92 SER A N 1
ATOM 720 C CA . SER A 1 92 ? -4.435 12.313 11.655 1.00 92.06 92 SER A CA 1
ATOM 721 C C . SER A 1 92 ? -3.877 12.402 10.238 1.00 92.06 92 SER A C 1
ATOM 723 O O . SER A 1 92 ? -3.329 11.439 9.708 1.00 92.06 92 SER A O 1
ATOM 725 N N . ARG A 1 93 ? -3.966 13.589 9.626 1.00 92.69 93 ARG A N 1
ATOM 726 C CA . ARG A 1 93 ? -3.361 13.836 8.306 1.00 92.69 93 ARG A CA 1
ATOM 727 C C . ARG A 1 93 ? -1.843 13.688 8.333 1.00 92.69 93 ARG A C 1
ATOM 729 O O . ARG A 1 93 ? -1.271 13.306 7.318 1.00 92.69 93 ARG A O 1
ATOM 736 N N . GLU A 1 94 ? -1.213 14.002 9.459 1.00 92.69 94 GLU A N 1
ATOM 737 C CA . GLU A 1 94 ? 0.242 13.966 9.580 1.00 92.69 94 GLU A CA 1
ATOM 738 C C . GLU A 1 94 ? 0.748 12.525 9.646 1.00 92.69 94 GLU A C 1
ATOM 740 O O . GLU A 1 94 ? 1.535 12.110 8.798 1.00 92.69 94 GLU A O 1
ATOM 745 N N . ALA A 1 95 ? 0.166 11.718 10.538 1.00 89.56 95 ALA A N 1
ATOM 746 C CA . ALA A 1 95 ? 0.493 10.298 10.651 1.00 89.56 95 ALA A CA 1
ATOM 747 C C . ALA A 1 95 ? 0.166 9.523 9.362 1.00 89.56 95 ALA A C 1
ATOM 749 O O . ALA A 1 95 ? 0.923 8.650 8.943 1.00 89.56 95 ALA A O 1
ATOM 750 N N . LEU A 1 96 ? -0.926 9.876 8.673 1.00 93.88 96 LEU A N 1
ATOM 751 C CA . LEU A 1 96 ? -1.256 9.279 7.380 1.00 93.88 96 LEU A CA 1
ATOM 752 C C . LEU A 1 96 ? -0.183 9.572 6.327 1.00 93.88 96 LEU A C 1
ATOM 754 O O . LEU A 1 96 ? 0.177 8.673 5.569 1.00 93.88 96 LEU A O 1
ATOM 758 N N . ARG A 1 97 ? 0.334 10.805 6.257 1.00 95.00 97 ARG A N 1
ATOM 759 C CA . ARG A 1 97 ? 1.391 11.171 5.297 1.00 95.00 97 ARG A CA 1
ATOM 760 C C . ARG A 1 97 ? 2.687 10.436 5.577 1.00 95.00 97 ARG A C 1
ATOM 762 O O . ARG A 1 97 ? 3.313 9.958 4.635 1.00 95.00 97 ARG A O 1
ATOM 769 N N . GLU A 1 98 ? 3.074 10.351 6.840 1.00 94.06 98 GLU A N 1
ATOM 770 C CA . GLU A 1 98 ? 4.269 9.624 7.252 1.00 94.06 98 GLU A CA 1
ATOM 771 C C . GLU A 1 98 ? 4.176 8.153 6.840 1.00 94.06 98 GLU A C 1
ATOM 773 O O . GLU A 1 98 ? 5.064 7.627 6.162 1.00 94.06 98 GLU A O 1
ATOM 778 N N . GLN A 1 99 ? 3.031 7.526 7.109 1.00 93.88 99 GLN A N 1
ATOM 779 C CA . GLN A 1 99 ? 2.830 6.133 6.749 1.00 93.88 99 GLN A CA 1
ATOM 780 C C . GLN A 1 99 ? 2.719 5.920 5.238 1.00 93.88 99 GLN A C 1
ATOM 782 O O . GLN A 1 99 ? 3.287 4.970 4.699 1.00 93.88 99 GLN A O 1
ATOM 787 N N . ALA A 1 100 ? 2.059 6.833 4.523 1.00 94.69 100 ALA A N 1
ATOM 788 C CA . ALA A 1 100 ? 2.003 6.816 3.066 1.00 94.69 100 ALA A CA 1
ATOM 789 C C . ALA A 1 100 ? 3.395 6.965 2.437 1.00 94.69 100 ALA A C 1
ATOM 791 O O . ALA A 1 100 ? 3.685 6.293 1.449 1.00 94.69 100 ALA A O 1
ATOM 792 N N . ARG A 1 101 ? 4.269 7.799 3.012 1.00 95.56 101 ARG A N 1
ATOM 793 C CA . ARG A 1 101 ? 5.656 7.948 2.560 1.00 95.56 101 ARG A CA 1
ATOM 794 C C . ARG A 1 101 ? 6.428 6.645 2.718 1.00 95.56 101 ARG A C 1
ATOM 796 O O . ARG A 1 101 ? 7.066 6.217 1.763 1.00 95.56 101 ARG A O 1
ATOM 803 N N . TRP A 1 102 ? 6.313 5.986 3.870 1.00 94.56 102 TRP A N 1
ATOM 804 C CA . TRP A 1 102 ? 6.935 4.679 4.086 1.00 94.56 102 TRP A CA 1
ATOM 805 C C . TRP A 1 102 ? 6.432 3.628 3.086 1.00 94.56 102 TRP A C 1
ATOM 807 O O . TRP A 1 102 ? 7.232 2.935 2.458 1.00 94.56 102 TRP A O 1
ATOM 817 N N . VAL A 1 103 ? 5.111 3.548 2.875 1.00 95.69 103 VAL A N 1
ATOM 818 C CA . VAL A 1 103 ? 4.508 2.636 1.887 1.00 95.69 103 VAL A CA 1
ATOM 819 C C . VAL A 1 103 ? 5.043 2.936 0.488 1.00 95.69 103 VAL A C 1
ATOM 821 O O . VAL A 1 103 ? 5.419 2.026 -0.250 1.00 95.69 103 VAL A O 1
ATOM 824 N N . PHE A 1 104 ? 5.101 4.213 0.117 1.00 96.69 104 PHE A N 1
ATOM 825 C CA . PHE A 1 104 ? 5.621 4.629 -1.175 1.00 96.69 104 PHE A CA 1
ATOM 826 C C . PHE A 1 104 ? 7.087 4.224 -1.343 1.00 96.69 104 PHE A C 1
ATOM 828 O O . PHE A 1 104 ? 7.438 3.626 -2.358 1.00 96.69 104 PHE A O 1
ATOM 835 N N . ASP A 1 105 ? 7.928 4.469 -0.336 1.00 93.06 105 ASP A N 1
ATOM 836 C CA . ASP A 1 105 ? 9.335 4.075 -0.360 1.00 93.06 105 ASP A CA 1
ATOM 837 C C . ASP A 1 105 ? 9.522 2.553 -0.439 1.00 93.06 105 ASP A C 1
ATOM 839 O O . ASP A 1 105 ? 10.440 2.086 -1.116 1.00 93.06 105 ASP A O 1
ATOM 843 N N . HIS A 1 106 ? 8.625 1.773 0.170 1.00 93.06 106 HIS A N 1
ATOM 844 C CA . HIS A 1 106 ? 8.623 0.315 0.065 1.00 93.06 106 HIS A CA 1
ATOM 845 C C . HIS A 1 106 ? 8.314 -0.160 -1.365 1.00 93.06 106 HIS A C 1
ATOM 847 O O . HIS A 1 106 ? 9.028 -0.994 -1.925 1.00 93.06 106 HIS A O 1
ATOM 853 N N . TYR A 1 107 ? 7.283 0.401 -2.002 1.00 96.44 107 TYR A N 1
ATOM 854 C CA . TYR A 1 107 ? 6.842 -0.040 -3.331 1.00 96.44 107 TYR A CA 1
ATOM 855 C C . TYR A 1 107 ? 7.563 0.638 -4.499 1.00 96.44 107 TYR A C 1
ATOM 857 O O . TYR A 1 107 ? 7.465 0.156 -5.635 1.00 96.44 107 TYR A O 1
ATOM 865 N N . ARG A 1 108 ? 8.336 1.707 -4.251 1.00 94.94 108 ARG A N 1
ATOM 866 C CA . ARG A 1 108 ? 9.041 2.464 -5.299 1.00 94.94 108 ARG A CA 1
ATOM 867 C C . ARG A 1 108 ? 9.885 1.568 -6.194 1.00 94.94 108 ARG A C 1
ATOM 869 O O . ARG A 1 108 ? 9.941 1.786 -7.398 1.00 94.94 108 ARG A O 1
ATOM 876 N N . HIS A 1 109 ? 10.537 0.559 -5.617 1.00 89.75 109 HIS A N 1
ATOM 877 C CA . HIS A 1 109 ? 11.486 -0.275 -6.344 1.00 89.75 109 HIS A CA 1
ATOM 878 C C . HIS A 1 109 ? 10.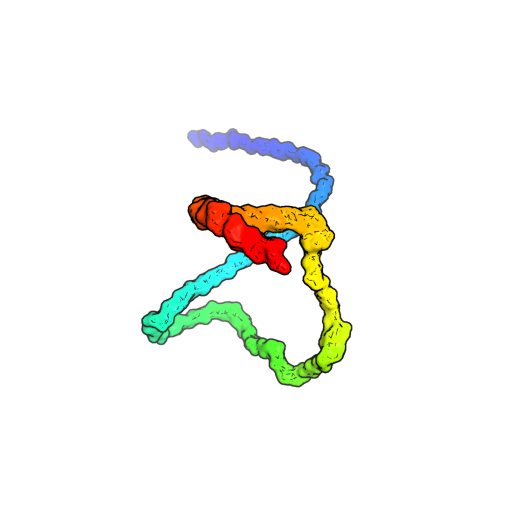774 -1.209 -7.326 1.00 89.75 109 HIS A C 1
ATOM 880 O O . HIS A 1 109 ? 11.141 -1.280 -8.498 1.00 89.75 109 HIS A O 1
ATOM 886 N N . VAL A 1 110 ? 9.698 -1.859 -6.875 1.00 93.50 110 VAL A N 1
ATOM 887 C CA . VAL A 1 110 ? 8.870 -2.732 -7.718 1.00 93.50 110 VAL A CA 1
ATOM 888 C C . VAL A 1 110 ? 8.233 -1.929 -8.848 1.00 93.50 110 VAL A C 1
ATOM 890 O O . VAL A 1 110 ? 8.250 -2.360 -10.003 1.00 93.50 110 VAL A O 1
ATOM 893 N N . PHE A 1 111 ? 7.710 -0.742 -8.535 1.00 90.81 111 PHE A N 1
ATOM 894 C CA . PHE A 1 111 ? 7.124 0.139 -9.536 1.00 90.81 111 PHE A CA 1
ATOM 895 C C . PHE A 1 111 ? 8.171 0.627 -10.542 1.00 90.81 111 PHE A C 1
ATOM 897 O O . PHE A 1 111 ? 7.938 0.535 -11.742 1.00 90.81 111 PHE A O 1
ATOM 904 N N . ALA A 1 112 ? 9.343 1.074 -10.081 1.00 88.94 112 ALA A N 1
ATOM 905 C CA . ALA A 1 112 ? 10.432 1.526 -10.946 1.00 88.94 112 ALA A CA 1
ATOM 906 C C . ALA A 1 112 ? 10.912 0.418 -11.894 1.00 88.94 112 ALA A C 1
ATOM 908 O O . ALA A 1 112 ? 11.081 0.662 -13.088 1.00 88.94 112 ALA A O 1
ATOM 909 N N . PHE A 1 113 ? 11.058 -0.813 -11.394 1.00 88.25 113 PHE A N 1
ATOM 910 C CA . PHE A 1 113 ? 11.411 -1.967 -12.221 1.00 88.25 113 PHE A CA 1
ATOM 911 C C . PHE A 1 113 ? 10.402 -2.185 -13.356 1.00 88.25 113 PHE A C 1
ATOM 913 O O . PHE A 1 113 ? 10.782 -2.334 -14.520 1.00 88.25 113 PHE A O 1
ATOM 920 N N . HIS A 1 114 ? 9.105 -2.155 -13.042 1.00 88.88 114 HIS A N 1
ATOM 921 C CA . HIS A 1 114 ? 8.066 -2.296 -14.059 1.00 88.88 114 HIS A CA 1
ATOM 922 C C . HIS A 1 114 ? 7.995 -1.073 -14.978 1.00 88.88 114 HIS A C 1
ATOM 924 O O . HIS A 1 114 ? 7.809 -1.247 -16.176 1.00 88.88 114 HIS A O 1
ATOM 930 N N . ALA A 1 115 ? 8.216 0.141 -14.474 1.00 85.06 115 ALA A N 1
ATOM 931 C CA . ALA A 1 115 ? 8.199 1.373 -15.260 1.00 85.06 115 ALA A CA 1
ATOM 932 C C . ALA A 1 115 ? 9.302 1.413 -16.329 1.00 85.06 115 ALA A C 1
ATOM 934 O O . ALA A 1 115 ? 9.073 1.910 -17.426 1.00 85.06 115 ALA A O 1
ATOM 935 N N . VAL A 1 116 ? 10.476 0.839 -16.049 1.00 86.81 116 VAL A N 1
ATOM 936 C CA . VAL A 1 116 ? 11.540 0.665 -17.054 1.00 86.81 116 VAL A CA 1
ATOM 937 C C . VAL A 1 116 ? 11.169 -0.411 -18.082 1.00 86.81 116 VAL A C 1
ATOM 939 O O . VAL A 1 116 ? 11.600 -0.351 -19.232 1.00 86.81 116 VAL A O 1
ATOM 942 N N . ARG A 1 117 ? 10.347 -1.393 -17.695 1.00 82.88 117 ARG A N 1
ATOM 943 C CA . ARG A 1 117 ? 9.980 -2.555 -18.521 1.00 82.88 117 ARG A CA 1
ATOM 944 C C . ARG A 1 117 ? 8.726 -2.347 -19.377 1.00 82.88 117 ARG A C 1
ATOM 946 O O . ARG A 1 117 ? 8.574 -2.993 -20.413 1.00 82.88 117 ARG A O 1
ATOM 953 N N . THR A 1 118 ? 7.846 -1.427 -18.998 1.00 81.56 118 THR A N 1
ATOM 954 C CA . THR A 1 118 ? 6.600 -1.119 -19.711 1.00 81.56 118 THR A CA 1
ATOM 955 C C . THR A 1 118 ? 6.700 -0.227 -20.960 1.00 81.56 118 THR A C 1
ATOM 957 O O . THR A 1 118 ? 5.732 -0.270 -21.724 1.00 81.56 118 THR A O 1
ATOM 960 N N . PRO A 1 119 ? 7.776 0.533 -21.281 1.00 80.75 119 PRO A N 1
ATOM 961 C CA . PRO A 1 119 ? 7.726 1.507 -22.374 1.00 80.75 119 PRO A CA 1
ATOM 962 C C . PRO A 1 119 ? 7.598 0.844 -23.748 1.00 80.75 119 PRO A C 1
ATOM 964 O O . PRO A 1 119 ? 6.962 1.404 -24.636 1.00 80.75 119 PRO A O 1
ATOM 967 N N . VAL A 1 120 ? 8.101 -0.383 -23.920 1.00 79.44 120 VAL A N 1
ATOM 968 C CA . VAL A 1 120 ? 7.939 -1.143 -25.172 1.00 79.44 120 VAL A CA 1
ATOM 969 C C . VAL A 1 120 ? 6.464 -1.471 -25.427 1.00 79.44 120 VAL A C 1
ATOM 971 O O . VAL A 1 120 ? 5.956 -1.284 -26.536 1.00 79.44 120 VAL A O 1
ATOM 974 N N . TYR A 1 121 ? 5.747 -1.913 -24.393 1.00 75.19 121 TYR A N 1
ATOM 975 C CA . TYR A 1 121 ? 4.331 -2.262 -24.501 1.00 75.19 121 TYR A CA 1
ATOM 976 C C . TYR A 1 121 ? 3.436 -1.021 -24.538 1.00 75.19 121 TYR A C 1
ATOM 978 O O . TYR A 1 121 ? 2.514 -0.967 -25.348 1.00 75.19 121 TYR A O 1
ATOM 986 N N . ALA A 1 122 ? 3.738 0.002 -23.736 1.00 77.94 122 ALA A N 1
ATOM 987 C CA . ALA A 1 122 ? 3.020 1.275 -23.741 1.00 77.94 122 ALA A CA 1
ATOM 988 C C . ALA A 1 122 ? 3.184 2.019 -25.077 1.00 77.94 122 ALA A C 1
ATOM 990 O O . ALA A 1 122 ? 2.202 2.514 -25.625 1.00 77.94 122 ALA A O 1
ATOM 991 N N . GLY A 1 123 ? 4.390 2.028 -25.653 1.00 79.44 123 GLY A N 1
ATOM 992 C CA . GLY A 1 123 ? 4.646 2.578 -26.985 1.00 79.44 123 GLY A CA 1
ATOM 993 C C . GLY A 1 123 ? 3.915 1.799 -28.077 1.00 79.44 123 GLY A C 1
ATOM 994 O O . GLY A 1 123 ? 3.245 2.388 -28.922 1.00 79.44 123 GLY A O 1
ATOM 995 N N . THR A 1 124 ? 3.947 0.465 -28.011 1.00 79.94 124 THR A N 1
ATOM 996 C CA . THR A 1 124 ? 3.178 -0.390 -28.930 1.00 79.94 124 THR A CA 1
ATOM 997 C C . THR A 1 124 ? 1.681 -0.090 -28.859 1.00 79.94 124 THR A C 1
ATOM 999 O O . THR A 1 124 ? 1.013 -0.007 -29.892 1.00 79.94 124 THR A O 1
ATOM 1002 N N . LEU A 1 125 ? 1.155 0.090 -27.646 1.00 83.38 125 LEU A N 1
ATOM 1003 C CA . LEU A 1 125 ? -0.237 0.445 -27.425 1.00 83.38 125 LEU A CA 1
ATOM 1004 C C . LEU A 1 125 ? -0.543 1.842 -27.971 1.00 83.38 125 LEU A C 1
ATOM 1006 O O . LEU A 1 125 ? -1.544 1.986 -28.651 1.00 83.38 125 LEU A O 1
ATOM 1010 N N . ALA A 1 126 ? 0.310 2.845 -27.760 1.00 79.38 126 ALA A N 1
ATOM 1011 C CA . ALA A 1 126 ? 0.098 4.204 -28.268 1.00 79.38 126 ALA A CA 1
ATOM 1012 C C . ALA A 1 126 ? 0.061 4.273 -29.806 1.00 79.38 126 ALA A C 1
ATOM 1014 O O . ALA A 1 126 ? -0.732 5.019 -30.373 1.00 79.38 126 ALA A O 1
ATOM 1015 N N . VAL A 1 127 ? 0.872 3.456 -30.488 1.00 83.25 127 VAL A N 1
ATOM 1016 C CA . VAL A 1 127 ? 0.870 3.361 -31.958 1.00 83.25 127 VAL A CA 1
ATOM 1017 C C . VAL A 1 127 ? -0.357 2.599 -32.475 1.00 83.25 127 VAL A C 1
ATOM 1019 O O . VAL A 1 127 ? -0.898 2.941 -33.524 1.00 83.25 127 VAL A O 1
ATOM 1022 N N . ARG A 1 128 ? -0.815 1.559 -31.761 1.00 80.44 128 ARG A N 1
ATOM 1023 C CA . ARG A 1 128 ? -1.911 0.674 -32.212 1.00 80.44 128 ARG A CA 1
ATOM 1024 C C . ARG A 1 128 ? -3.305 1.059 -31.704 1.00 80.44 128 ARG A C 1
ATOM 1026 O O . ARG A 1 128 ? -4.294 0.684 -32.330 1.00 80.44 128 ARG A O 1
ATOM 1033 N N . SER A 1 129 ? -3.411 1.819 -30.617 1.00 77.81 129 SER A N 1
ATOM 1034 C CA . SER A 1 129 ? -4.678 2.238 -30.011 1.00 77.81 129 SER A CA 1
ATOM 1035 C C . SER A 1 129 ? -5.522 3.238 -30.811 1.00 77.81 129 SER A C 1
ATOM 1037 O O . SER A 1 129 ? -6.738 3.182 -30.609 1.00 77.81 129 SER A O 1
ATOM 1039 N N . PRO A 1 130 ? -5.015 4.099 -31.728 1.00 75.12 130 PRO A N 1
ATOM 1040 C CA . PRO A 1 130 ? -5.880 5.088 -32.373 1.00 75.12 130 PRO A CA 1
ATOM 1041 C C . PRO A 1 130 ? -6.997 4.437 -33.198 1.00 75.12 130 PRO A C 1
ATOM 1043 O O . PRO A 1 130 ? -8.133 4.899 -33.153 1.00 75.12 130 PRO A O 1
ATOM 1046 N N . LEU A 1 131 ? -6.747 3.297 -33.854 1.00 73.12 131 LEU A N 1
ATOM 1047 C CA . LEU A 1 131 ? -7.798 2.573 -34.588 1.00 73.12 131 LEU A CA 1
ATOM 1048 C C . LEU A 1 131 ? -8.848 1.907 -33.679 1.00 73.12 131 LEU A C 1
ATOM 1050 O O . LEU A 1 131 ? -9.969 1.651 -34.124 1.00 73.12 131 LEU A O 1
ATOM 1054 N N . GLY A 1 132 ? -8.491 1.587 -32.434 1.00 70.75 132 GLY A N 1
ATOM 1055 C CA . GLY A 1 132 ? -9.414 1.052 -31.431 1.00 70.75 132 GLY A CA 1
ATOM 1056 C C . GLY A 1 132 ? -10.225 2.157 -30.754 1.00 70.75 132 GLY A C 1
ATOM 1057 O O . GLY A 1 132 ? -11.439 2.033 -30.625 1.00 70.75 132 GLY A O 1
ATOM 1058 N N . ALA A 1 133 ? -9.574 3.268 -30.404 1.00 76.69 133 ALA A N 1
ATOM 1059 C CA . ALA A 1 133 ? -10.201 4.437 -29.794 1.00 76.69 133 ALA A CA 1
ATOM 1060 C C . ALA A 1 133 ? -11.230 5.090 -30.729 1.00 76.69 133 ALA A C 1
ATOM 1062 O O . ALA A 1 133 ? -12.334 5.408 -30.296 1.00 76.69 133 ALA A O 1
ATOM 1063 N N . VAL A 1 134 ? -10.924 5.195 -32.028 1.00 80.25 134 VAL A N 1
ATOM 1064 C CA . VAL A 1 134 ? -11.871 5.705 -33.038 1.00 80.25 134 VAL A CA 1
ATOM 1065 C C . VAL A 1 134 ? -13.128 4.831 -33.129 1.00 80.25 134 VAL A C 1
ATOM 1067 O O . VAL A 1 134 ? -14.232 5.358 -33.229 1.00 80.25 134 VAL A O 1
ATOM 1070 N N . ARG A 1 135 ? -12.997 3.500 -33.027 1.00 71.50 135 ARG A N 1
ATOM 1071 C CA . ARG A 1 135 ? -14.153 2.583 -33.006 1.00 71.50 135 ARG A CA 1
ATOM 1072 C C . ARG A 1 135 ? -14.978 2.668 -31.720 1.00 71.50 135 ARG A C 1
ATOM 1074 O O . ARG A 1 135 ? -16.157 2.336 -31.753 1.00 71.50 135 ARG A O 1
ATOM 1081 N N . LEU A 1 136 ? -14.361 3.059 -30.607 1.00 74.75 136 LEU A N 1
ATOM 1082 C CA . LEU A 1 136 ? -14.996 3.101 -29.289 1.00 74.75 136 LEU A CA 1
ATOM 1083 C C . LEU A 1 136 ? -15.725 4.429 -29.029 1.00 74.75 136 LEU A C 1
ATOM 1085 O O . LEU A 1 136 ? -16.734 4.433 -28.339 1.00 74.75 136 LEU A O 1
ATOM 1089 N N . VAL A 1 137 ? -15.238 5.532 -29.608 1.00 79.69 137 VAL A N 1
ATOM 1090 C CA . VAL A 1 137 ? -15.864 6.868 -29.534 1.00 79.69 137 VAL A CA 1
ATOM 1091 C C . VAL A 1 137 ? -16.895 7.090 -30.653 1.00 79.69 137 VAL A C 1
ATOM 1093 O O . VAL A 1 137 ? -17.810 7.887 -30.491 1.00 79.69 137 VAL A O 1
ATOM 1096 N N . GLY A 1 138 ? -16.763 6.400 -31.791 1.00 70.88 138 GLY A N 1
ATOM 1097 C CA . GLY A 1 138 ? -17.669 6.528 -32.942 1.00 70.88 138 GLY A CA 1
ATOM 1098 C C . GLY A 1 138 ? -18.919 5.634 -32.924 1.00 70.88 138 GLY A C 1
ATOM 1099 O O . GLY A 1 138 ? -19.592 5.556 -33.951 1.00 70.88 138 GLY A O 1
ATOM 1100 N N . ARG A 1 139 ? -19.204 4.932 -31.820 1.00 53.19 139 ARG A N 1
ATOM 1101 C CA . ARG A 1 139 ? -20.419 4.125 -31.612 1.00 53.19 139 ARG A CA 1
ATOM 1102 C C . ARG A 1 139 ? -21.348 4.830 -30.634 1.00 53.19 139 ARG A C 1
ATOM 1104 O O . ARG A 1 139 ? -22.573 4.745 -30.861 1.00 53.19 139 ARG A O 1
#

Solvent-accessible surface area (backbone atoms only — not comparable to full-atom values): 9749 Å² total; per-residue (Å²): 139,87,84,87,89,81,88,80,85,84,80,78,87,74,83,89,84,78,88,80,86,88,66,76,77,79,78,81,78,78,81,73,80,74,75,77,81,77,63,92,82,63,82,82,83,80,76,81,76,84,76,84,66,89,61,71,88,70,73,84,74,65,94,77,57,91,86,67,85,71,69,50,74,68,53,49,65,70,68,51,79,81,71,73,91,66,56,73,50,74,76,35,73,65,50,39,49,54,53,49,49,52,52,47,65,67,47,46,58,63,51,50,57,48,60,74,62,40,53,68,59,52,50,52,43,64,73,58,40,58,72,53,51,54,60,66,73,74,110

pLDDT: mean 71.45, std 16.06, range [40.16, 96.69]

Radius of gyration: 33.5 Å; Cα contacts (8 Å, |Δi|>4): 7; chains: 1; bounding box: 88×64×79 Å

Foldseek 3Di:
DDDDDDDDDDDDDDDDDDDDDPDDPDDDDPDDPPDDDDDPPPDDPDPDDDDPPPPPPPPDDDPDDPPPDDDDPVRCVVVDDDDDPDDPLRVDPVSVVVVVVVVCVVCVVVVVVVVVVCPVVVVVCVVVVVVVVCVVVVD

Mean predicted aligned error: 21.03 Å

Secondary structure (DSSP, 8-state):
---------------------------------------TT---------------------SS-TT--PPPHHHHHHHS----SS-HHHH-HHHHHHHHHHHHHHHHHHHHHHHHHSHHHHHHHHHHSHHHHHHHH--